Protein AF-A0AAU1Z0S8-F1 (afdb_monomer_lite)

Sequence (100 aa):
MLSSAAAAVHTTLPAFLARSGMAAAHDLDNSAAAIAGHREMVSELFAARRHLGRVGTNLNQITRAINSGGQPEELDAVLAAVRRAVDRVQAATDHLLNQT

Foldseek 3Di:
DQCVVCVVVPHGSVVSVVVVVVVCVVVVPVNVVVVVVVVVLVVLLVVLVVLVVVLVVLVVVCVVCVVVVHDDPCVVVSVVSNVVSVVSNVVSVVVVVVVD

Secondary structure (DSSP, 8-state):
-HHHHHHHTTS-HHHHHHHHHHHHHHTHHHHHHHHHHHHHHHHHHHHHHHHHHHHHHHHHHHHHHHHTT---TTHHHHHHHHHHHHHHHHHHHHHHHTT-

pLDDT: mean 74.91, std 7.0, range [43.19, 90.56]

Structure (mmCIF, N/CA/C/O backbone):
data_AF-A0AAU1Z0S8-F1
#
_entry.id   AF-A0AAU1Z0S8-F1
#
loop_
_atom_site.group_PDB
_atom_site.id
_atom_site.type_symbol
_atom_site.label_atom_id
_atom_site.label_alt_id
_atom_site.label_comp_id
_atom_site.label_asym_id
_atom_site.label_entity_id
_atom_site.label_seq_id
_atom_site.pdbx_PDB_ins_code
_atom_site.Cartn_x
_atom_site.Cartn_y
_atom_site.Cartn_z
_atom_site.occupancy
_atom_site.B_iso_or_equiv
_atom_site.auth_seq_id
_atom_site.auth_comp_id
_atom_site.auth_asym_id
_atom_site.auth_atom_id
_atom_site.pdbx_PDB_model_num
ATOM 1 N N . MET A 1 1 ? 21.886 4.926 -13.292 1.00 79.56 1 MET A N 1
ATOM 2 C CA . MET A 1 1 ? 20.782 4.082 -13.800 1.00 79.56 1 MET A CA 1
ATOM 3 C C . MET A 1 1 ? 20.705 4.146 -15.327 1.00 79.56 1 MET A C 1
ATOM 5 O O . MET A 1 1 ? 21.281 3.265 -15.944 1.00 79.56 1 MET A O 1
ATOM 9 N N . LEU A 1 2 ? 20.143 5.184 -15.965 1.00 81.94 2 LEU A N 1
ATOM 10 C CA . LEU A 1 2 ? 20.006 5.219 -17.440 1.00 81.94 2 LEU A CA 1
ATOM 11 C C . LEU A 1 2 ? 21.338 5.323 -18.205 1.00 81.94 2 LEU A C 1
ATOM 13 O O . LEU A 1 2 ? 21.536 4.602 -19.175 1.00 81.94 2 LEU A O 1
ATOM 17 N N . SER A 1 3 ? 22.286 6.149 -17.749 1.00 86.25 3 SER A N 1
ATOM 18 C CA . SER A 1 3 ? 23.616 6.231 -18.381 1.00 86.25 3 SER A CA 1
ATOM 19 C C . SER A 1 3 ? 24.408 4.926 -18.251 1.00 86.25 3 SER A C 1
ATOM 21 O O . SER A 1 3 ? 25.136 4.553 -19.162 1.00 86.25 3 SER A O 1
ATOM 23 N N . SER A 1 4 ? 24.228 4.206 -17.139 1.00 86.50 4 SER A N 1
ATOM 24 C CA . SER A 1 4 ? 24.827 2.885 -16.912 1.00 86.50 4 SER A CA 1
ATOM 25 C C . SER A 1 4 ? 24.216 1.829 -17.837 1.00 86.50 4 SER A C 1
ATOM 27 O O . SER A 1 4 ? 24.946 1.026 -18.403 1.00 86.50 4 SER A O 1
ATOM 29 N N . ALA A 1 5 ? 22.896 1.864 -18.039 1.00 80.88 5 ALA A N 1
ATOM 30 C CA . ALA A 1 5 ? 22.206 0.983 -18.978 1.00 80.88 5 ALA A CA 1
ATOM 31 C C . ALA A 1 5 ? 22.619 1.261 -20.434 1.00 80.88 5 ALA A C 1
ATOM 33 O O . ALA A 1 5 ? 22.914 0.325 -21.169 1.00 80.88 5 ALA A O 1
ATOM 34 N N . ALA A 1 6 ? 22.735 2.536 -20.825 1.00 83.38 6 ALA A N 1
ATOM 35 C CA . ALA A 1 6 ? 23.229 2.932 -22.143 1.00 83.38 6 ALA A CA 1
ATOM 36 C C . ALA A 1 6 ? 24.668 2.442 -22.387 1.00 83.38 6 ALA A C 1
ATOM 38 O O . ALA A 1 6 ? 24.959 1.875 -23.440 1.00 83.38 6 ALA A O 1
ATOM 39 N N . ALA A 1 7 ? 25.541 2.580 -21.384 1.00 88.75 7 ALA A N 1
ATOM 40 C CA . ALA A 1 7 ? 26.901 2.053 -21.439 1.00 88.75 7 ALA A CA 1
ATOM 41 C C . ALA A 1 7 ? 26.931 0.517 -21.551 1.00 88.75 7 ALA A C 1
ATOM 43 O O . ALA A 1 7 ? 27.706 -0.013 -22.345 1.00 88.75 7 ALA A O 1
ATOM 44 N N . ALA A 1 8 ? 26.066 -0.191 -20.816 1.00 88.62 8 ALA A N 1
ATOM 45 C CA . ALA A 1 8 ? 25.976 -1.653 -20.838 1.00 88.62 8 ALA A CA 1
ATOM 46 C C . ALA A 1 8 ? 25.535 -2.219 -22.199 1.00 88.62 8 ALA A C 1
ATOM 48 O O . ALA A 1 8 ? 25.930 -3.325 -22.553 1.00 88.62 8 ALA A O 1
ATOM 49 N N . VAL A 1 9 ? 24.758 -1.461 -22.979 1.00 87.75 9 VAL A N 1
ATOM 50 C CA . VAL A 1 9 ? 24.379 -1.832 -24.356 1.00 87.75 9 VAL A CA 1
ATOM 51 C C . VAL A 1 9 ? 25.201 -1.096 -25.423 1.00 87.75 9 VAL A C 1
ATOM 53 O O . VAL A 1 9 ? 24.785 -1.010 -26.578 1.00 87.75 9 VAL A O 1
ATOM 56 N N . HIS A 1 10 ? 26.366 -0.558 -25.041 1.00 90.56 10 HIS A N 1
ATOM 57 C CA . HIS A 1 10 ? 27.334 0.109 -25.920 1.00 90.56 10 HIS A CA 1
ATOM 58 C C . HIS A 1 10 ? 26.734 1.211 -26.803 1.00 90.56 10 HIS A C 1
ATOM 60 O O . HIS A 1 10 ? 27.054 1.334 -27.986 1.00 90.56 10 HIS A O 1
ATOM 66 N N . THR A 1 11 ? 25.852 2.032 -26.238 1.00 86.06 11 THR A N 1
ATOM 67 C CA . THR A 1 11 ? 25.209 3.121 -26.973 1.00 86.06 11 THR A CA 1
ATOM 68 C C . THR A 1 11 ? 25.225 4.428 -26.186 1.00 86.06 11 THR A C 1
ATOM 70 O O . THR A 1 11 ? 25.478 4.462 -24.981 1.00 86.06 11 THR A O 1
ATOM 73 N N . THR A 1 12 ? 24.982 5.541 -26.875 1.00 89.88 12 THR A N 1
ATOM 74 C CA . THR A 1 12 ? 24.861 6.844 -26.216 1.00 89.88 12 THR A CA 1
ATOM 75 C C . THR A 1 12 ? 23.518 6.935 -25.497 1.00 89.88 12 THR A C 1
ATOM 77 O O . THR A 1 12 ? 22.536 6.324 -25.917 1.00 89.88 12 THR A O 1
ATOM 80 N N . LEU A 1 13 ? 23.434 7.726 -24.425 1.00 80.06 13 LEU A N 1
ATOM 81 C CA . LEU A 1 13 ? 22.174 7.905 -23.695 1.00 80.06 13 LEU A CA 1
ATOM 82 C C . LEU A 1 13 ? 20.998 8.334 -24.610 1.00 80.06 13 LEU A C 1
ATOM 84 O O . LEU A 1 13 ? 19.928 7.739 -24.484 1.00 80.06 13 LEU A O 1
ATOM 88 N N . PRO A 1 14 ? 21.156 9.267 -25.575 1.00 76.69 14 PRO A N 1
ATOM 89 C CA . PRO A 1 14 ? 20.079 9.593 -26.515 1.00 76.69 14 PRO A CA 1
ATOM 90 C C . PRO A 1 14 ? 19.654 8.412 -27.402 1.00 76.69 14 PRO A C 1
ATOM 92 O O . PRO A 1 14 ? 18.459 8.170 -27.570 1.00 76.69 14 PRO A O 1
ATOM 95 N N . ALA A 1 15 ? 20.609 7.642 -27.934 1.00 72.69 15 ALA A N 1
ATOM 96 C CA . ALA A 1 15 ? 20.316 6.482 -28.778 1.00 72.69 15 ALA A CA 1
ATOM 97 C C . ALA A 1 15 ? 19.650 5.342 -27.986 1.00 72.69 15 ALA A C 1
ATOM 99 O O . ALA A 1 15 ? 18.732 4.688 -28.487 1.00 72.69 15 ALA A O 1
ATOM 100 N N . PHE A 1 16 ? 20.054 5.154 -26.727 1.00 83.88 16 PHE A N 1
ATOM 101 C CA . PHE A 1 16 ? 19.425 4.222 -25.794 1.00 83.88 16 PHE A CA 1
ATOM 102 C C . PHE A 1 16 ? 17.952 4.567 -25.559 1.00 83.88 16 PHE A C 1
ATOM 104 O O . PHE A 1 16 ? 17.088 3.693 -25.649 1.00 83.88 16 PHE A O 1
ATOM 111 N N . LEU A 1 17 ? 17.659 5.843 -25.291 1.00 76.88 17 LEU A N 1
ATOM 112 C CA . LEU A 1 17 ? 16.302 6.318 -25.024 1.00 76.88 17 LEU A CA 1
ATOM 113 C C . LEU A 1 17 ? 15.412 6.218 -26.266 1.00 76.88 17 LEU A C 1
ATOM 115 O O . LEU A 1 17 ? 14.287 5.739 -26.160 1.00 76.88 17 LEU A O 1
ATOM 119 N N . ALA A 1 18 ? 15.924 6.585 -27.445 1.00 82.00 18 ALA A N 1
ATOM 120 C CA . ALA A 1 18 ? 15.180 6.460 -28.698 1.00 82.00 18 ALA A CA 1
ATOM 121 C C . ALA A 1 18 ? 14.831 4.995 -29.014 1.00 82.00 18 ALA A C 1
ATOM 123 O O . ALA A 1 18 ? 13.689 4.687 -29.351 1.00 82.00 18 ALA A O 1
ATOM 124 N N . ARG A 1 19 ? 15.789 4.070 -28.854 1.00 77.25 19 ARG A N 1
ATOM 125 C CA . ARG A 1 19 ? 15.559 2.638 -29.098 1.00 77.25 19 ARG A CA 1
ATOM 126 C C . ARG A 1 19 ? 14.607 2.024 -28.073 1.00 77.25 19 ARG A C 1
ATOM 128 O O . ARG A 1 19 ? 13.720 1.274 -28.461 1.00 77.25 19 ARG A O 1
ATOM 135 N N . SER A 1 20 ? 14.763 2.369 -26.796 1.00 79.44 20 SER A N 1
ATOM 136 C CA . SER A 1 20 ? 13.860 1.915 -25.731 1.00 79.44 20 SER A CA 1
ATOM 137 C C . SER A 1 20 ? 12.435 2.435 -25.947 1.00 79.44 20 SER A C 1
ATOM 139 O O . SER A 1 20 ? 11.480 1.682 -25.796 1.00 79.44 20 SER A O 1
ATOM 141 N N . GLY A 1 21 ? 12.291 3.693 -26.377 1.00 75.25 21 GLY A N 1
ATOM 142 C CA . GLY A 1 21 ? 11.002 4.286 -26.732 1.00 75.25 21 GLY A CA 1
ATOM 143 C C . GLY A 1 21 ? 10.346 3.618 -27.943 1.00 75.25 21 GLY A C 1
ATOM 144 O O . GLY A 1 21 ? 9.158 3.326 -27.897 1.00 75.25 21 GLY A O 1
ATOM 145 N N . MET A 1 22 ? 11.109 3.307 -28.997 1.00 81.31 22 MET A N 1
ATOM 146 C CA . MET A 1 22 ? 10.591 2.562 -30.156 1.00 81.31 22 MET A CA 1
ATOM 147 C C . MET A 1 22 ? 10.198 1.125 -29.800 1.00 81.31 22 MET A C 1
ATOM 149 O O . MET A 1 22 ? 9.163 0.652 -30.255 1.00 81.31 22 MET A O 1
ATOM 153 N N . ALA A 1 23 ? 10.987 0.437 -28.971 1.00 77.88 23 ALA A N 1
ATOM 154 C CA . ALA A 1 23 ? 10.651 -0.903 -28.496 1.00 77.88 23 ALA A CA 1
ATOM 155 C C . ALA A 1 23 ? 9.361 -0.899 -27.656 1.00 77.88 23 ALA A C 1
ATOM 157 O O . ALA A 1 23 ? 8.487 -1.728 -27.883 1.00 77.88 23 ALA A O 1
ATOM 158 N N . ALA A 1 24 ? 9.198 0.081 -26.762 1.00 72.94 24 ALA A N 1
ATOM 159 C CA . ALA A 1 24 ? 7.965 0.267 -25.996 1.00 72.94 24 ALA A CA 1
ATOM 160 C C . ALA A 1 24 ? 6.767 0.653 -26.885 1.00 72.94 24 ALA A C 1
ATOM 162 O O . ALA A 1 24 ? 5.647 0.228 -26.628 1.00 72.94 24 ALA A O 1
ATOM 163 N N . ALA A 1 25 ? 6.992 1.422 -27.956 1.00 73.44 25 ALA A N 1
ATOM 164 C CA . ALA A 1 25 ? 5.956 1.768 -28.930 1.00 73.44 25 ALA A CA 1
ATOM 165 C C . ALA A 1 25 ? 5.524 0.575 -29.805 1.00 73.44 25 ALA A C 1
ATOM 167 O O . ALA A 1 25 ? 4.404 0.556 -30.310 1.00 73.44 25 ALA A O 1
ATOM 168 N N . HIS A 1 26 ? 6.393 -0.422 -29.984 1.00 77.94 26 HIS A N 1
ATOM 169 C CA . HIS A 1 26 ? 6.047 -1.674 -30.658 1.00 77.94 26 HIS A CA 1
ATOM 170 C C . HIS A 1 26 ? 5.212 -2.616 -29.786 1.00 77.94 26 HIS A C 1
ATOM 172 O O . HIS A 1 26 ? 4.500 -3.455 -30.331 1.00 77.94 26 HIS A O 1
ATOM 178 N N . ASP A 1 27 ? 5.278 -2.461 -28.463 1.00 81.25 27 ASP A N 1
ATOM 179 C CA . ASP A 1 27 ? 4.542 -3.267 -27.491 1.00 81.25 27 ASP A CA 1
ATOM 180 C C . ASP A 1 27 ? 3.816 -2.368 -26.476 1.00 81.25 27 ASP A C 1
ATOM 182 O O . ASP A 1 27 ? 4.070 -2.372 -25.263 1.00 81.25 27 ASP A O 1
ATOM 186 N N . LEU A 1 28 ? 2.957 -1.503 -27.025 1.00 74.06 28 LEU A N 1
ATOM 187 C CA . LEU A 1 28 ? 2.253 -0.460 -26.279 1.00 74.06 28 LEU A CA 1
ATOM 188 C C . LEU A 1 28 ? 1.348 -1.039 -25.197 1.00 74.06 28 LEU A C 1
ATOM 190 O O . LEU A 1 28 ? 1.326 -0.509 -24.088 1.00 74.06 28 LEU A O 1
ATOM 194 N N . ASP A 1 29 ? 0.642 -2.125 -25.504 1.00 75.06 29 ASP A N 1
ATOM 195 C CA . ASP A 1 29 ? -0.323 -2.727 -24.586 1.00 75.06 29 ASP A CA 1
ATOM 196 C C . ASP A 1 29 ? 0.377 -3.326 -23.360 1.00 75.06 29 ASP A C 1
ATOM 198 O O . ASP A 1 29 ? -0.024 -3.039 -22.228 1.00 75.06 29 ASP A O 1
ATOM 202 N N . ASN A 1 30 ? 1.486 -4.054 -23.542 1.00 74.12 30 ASN A N 1
ATOM 203 C CA . ASN A 1 30 ? 2.252 -4.580 -22.408 1.00 74.12 30 ASN A CA 1
ATOM 204 C C . ASN A 1 30 ? 2.971 -3.470 -21.630 1.00 74.12 30 ASN A C 1
ATOM 206 O O . ASN A 1 30 ? 2.996 -3.496 -20.397 1.00 74.12 30 ASN A O 1
ATOM 210 N N . SER A 1 31 ? 3.520 -2.461 -22.316 1.00 72.44 31 SER A N 1
ATOM 211 C CA . SER A 1 31 ? 4.178 -1.323 -21.657 1.00 72.44 31 SER A CA 1
ATOM 212 C C . SER A 1 31 ? 3.192 -0.517 -20.803 1.00 72.44 31 SER A C 1
ATOM 214 O O . SER A 1 31 ? 3.498 -0.144 -19.667 1.00 72.44 31 SER A O 1
ATOM 216 N N . ALA A 1 32 ? 1.985 -0.277 -21.321 1.00 74.75 32 ALA A N 1
ATOM 217 C CA . ALA A 1 32 ? 0.914 0.393 -20.596 1.00 74.75 32 ALA A CA 1
ATOM 218 C C . ALA A 1 32 ? 0.418 -0.451 -19.412 1.00 74.75 32 ALA A C 1
ATOM 220 O O . ALA A 1 32 ? 0.2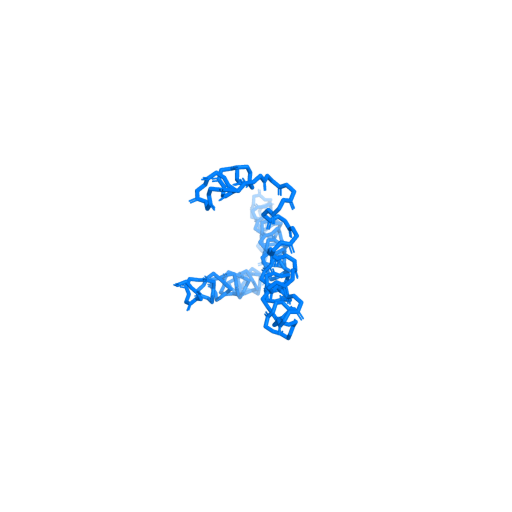57 0.093 -18.317 1.00 74.75 32 ALA A O 1
ATOM 221 N N . ALA A 1 33 ? 0.244 -1.764 -19.598 1.00 72.12 33 ALA A N 1
ATOM 222 C CA . ALA A 1 33 ? -0.149 -2.686 -18.534 1.00 72.12 33 ALA A CA 1
ATOM 223 C C . ALA A 1 33 ? 0.873 -2.716 -17.384 1.00 72.12 33 ALA A C 1
ATOM 225 O O . ALA A 1 33 ? 0.487 -2.632 -16.219 1.00 72.12 33 ALA A O 1
ATOM 226 N N . ALA A 1 34 ? 2.175 -2.741 -17.688 1.00 73.44 34 ALA A N 1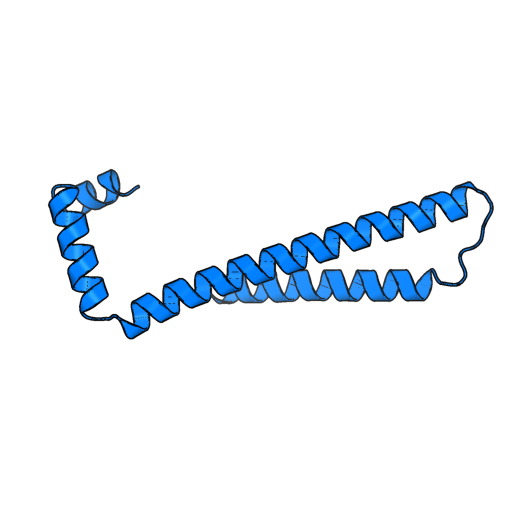
ATOM 227 C CA . ALA A 1 34 ? 3.229 -2.727 -16.673 1.00 73.44 34 ALA A CA 1
ATOM 228 C C . ALA A 1 34 ? 3.245 -1.418 -15.859 1.00 73.44 34 ALA A C 1
ATOM 230 O O . ALA A 1 34 ? 3.361 -1.433 -14.630 1.00 73.44 34 ALA A O 1
ATOM 231 N N . ILE A 1 35 ? 3.083 -0.269 -16.527 1.00 74.44 35 ILE A N 1
ATOM 232 C CA . ILE A 1 35 ? 3.005 1.042 -15.862 1.00 74.44 35 ILE A CA 1
ATOM 233 C C . ILE A 1 35 ? 1.734 1.149 -15.010 1.00 74.44 35 ILE A C 1
ATOM 235 O O . ILE A 1 35 ? 1.788 1.671 -13.892 1.00 74.44 35 ILE A O 1
ATOM 239 N N . ALA A 1 36 ? 0.598 0.667 -15.522 1.00 76.19 36 ALA A N 1
ATOM 240 C CA . ALA A 1 36 ? -0.665 0.635 -14.793 1.00 76.19 36 ALA A CA 1
ATOM 241 C C . ALA A 1 36 ? -0.555 -0.235 -13.532 1.00 76.19 36 ALA A C 1
ATOM 243 O O . ALA A 1 36 ? -0.873 0.252 -12.448 1.00 76.19 36 ALA A O 1
ATOM 244 N N . GLY A 1 37 ? 0.007 -1.443 -13.646 1.00 76.12 37 GLY A N 1
ATOM 245 C CA . GLY A 1 37 ? 0.248 -2.334 -12.509 1.00 76.12 37 GLY A CA 1
ATOM 246 C C . GLY A 1 37 ? 1.170 -1.716 -11.453 1.00 76.12 37 GLY A C 1
ATOM 247 O O . GLY A 1 37 ? 0.887 -1.788 -10.259 1.00 76.12 37 GLY A O 1
ATOM 248 N N . HIS A 1 38 ? 2.229 -1.007 -11.862 1.00 71.69 38 HIS A N 1
ATOM 249 C CA . HIS A 1 38 ? 3.090 -0.298 -10.909 1.00 71.69 38 HIS A CA 1
ATOM 250 C C . HIS A 1 38 ? 2.354 0.827 -10.166 1.00 71.69 38 HIS A C 1
ATOM 252 O O . HIS A 1 38 ? 2.516 0.992 -8.956 1.00 71.69 38 HIS A O 1
ATOM 258 N N . ARG A 1 39 ? 1.518 1.600 -10.870 1.00 73.31 39 ARG A N 1
ATOM 259 C CA . ARG A 1 39 ? 0.698 2.654 -10.251 1.00 73.31 39 ARG A CA 1
ATOM 260 C C . ARG A 1 39 ? -0.341 2.085 -9.289 1.00 73.31 39 ARG A C 1
ATOM 262 O O . ARG A 1 39 ? -0.544 2.667 -8.224 1.00 73.31 39 ARG A O 1
ATOM 269 N N . GLU A 1 40 ? -0.962 0.967 -9.646 1.00 78.06 40 GLU A N 1
ATOM 270 C CA . GLU A 1 40 ? -1.911 0.253 -8.794 1.00 78.06 40 GLU A CA 1
ATOM 271 C C . GLU A 1 40 ? -1.234 -0.239 -7.507 1.00 78.06 40 GLU A C 1
ATOM 273 O O . GLU A 1 40 ? -1.692 0.096 -6.416 1.00 78.06 40 GLU A O 1
ATOM 278 N N . MET A 1 41 ? -0.065 -0.884 -7.609 1.00 73.81 41 MET A N 1
ATOM 279 C CA . MET A 1 41 ? 0.723 -1.296 -6.438 1.00 73.81 41 MET A CA 1
ATOM 280 C C . MET A 1 41 ? 1.086 -0.122 -5.516 1.00 73.81 41 MET A C 1
ATOM 282 O O . MET A 1 41 ? 0.945 -0.214 -4.295 1.00 73.81 41 MET A O 1
ATOM 286 N N . VAL A 1 42 ? 1.537 1.004 -6.079 1.00 73.31 42 VAL A N 1
ATOM 287 C CA . VAL A 1 42 ? 1.859 2.207 -5.292 1.00 73.31 42 VAL A CA 1
ATOM 288 C C . VAL A 1 42 ? 0.612 2.761 -4.590 1.00 73.31 42 VAL A C 1
ATOM 290 O O . VAL A 1 42 ? 0.696 3.186 -3.435 1.00 73.31 42 VAL A O 1
ATOM 293 N N . SER A 1 43 ? -0.546 2.735 -5.253 1.00 73.88 43 SER A N 1
ATOM 294 C CA . SER A 1 43 ? -1.824 3.156 -4.669 1.00 73.88 43 SER A CA 1
ATOM 295 C C . SER A 1 43 ? -2.228 2.274 -3.483 1.00 73.88 43 SER A C 1
ATOM 297 O O . SER A 1 43 ? -2.540 2.798 -2.408 1.00 73.88 43 SER A O 1
ATOM 299 N N . GLU A 1 44 ? -2.149 0.952 -3.640 1.00 72.94 44 GLU A N 1
ATOM 300 C CA . GLU A 1 44 ? -2.440 -0.010 -2.571 1.00 72.94 44 GLU A CA 1
ATOM 301 C C . GLU A 1 44 ? -1.512 0.184 -1.361 1.00 72.94 44 GLU A C 1
ATOM 303 O O . GLU A 1 44 ? -1.970 0.212 -0.213 1.00 72.94 44 GLU A O 1
ATOM 308 N N . LEU A 1 45 ? -0.223 0.460 -1.589 1.00 73.12 45 LEU A N 1
ATOM 309 C CA . LEU A 1 45 ? 0.724 0.760 -0.512 1.00 73.12 45 LEU A CA 1
ATOM 310 C C . LEU A 1 45 ? 0.363 2.049 0.250 1.00 73.12 45 LEU A C 1
ATOM 312 O O . LEU A 1 45 ? 0.436 2.094 1.484 1.00 73.12 45 LEU A O 1
ATOM 316 N N . PHE A 1 46 ? -0.058 3.109 -0.448 1.00 73.06 46 PHE A N 1
ATOM 317 C CA . PHE A 1 46 ? -0.520 4.337 0.207 1.00 73.06 46 PHE A CA 1
ATOM 318 C C . PHE A 1 46 ? -1.812 4.120 1.005 1.00 73.06 46 PHE A C 1
ATOM 320 O O . PHE A 1 46 ? -1.946 4.665 2.111 1.00 73.06 46 PHE A O 1
ATOM 327 N N . ALA A 1 47 ? -2.743 3.314 0.488 1.00 74.44 47 ALA A N 1
ATOM 328 C CA . ALA A 1 47 ? -3.966 2.943 1.193 1.00 74.44 47 ALA A CA 1
ATOM 329 C C . ALA A 1 47 ? -3.651 2.161 2.481 1.00 74.44 47 ALA A C 1
ATOM 331 O O . ALA A 1 47 ? -4.130 2.532 3.563 1.00 74.44 47 ALA A O 1
ATOM 332 N N . ALA A 1 48 ? -2.763 1.168 2.391 1.00 69.06 48 ALA A N 1
ATOM 333 C CA . ALA A 1 48 ? -2.242 0.403 3.519 1.00 69.06 48 ALA A CA 1
ATOM 334 C C . ALA A 1 48 ? -1.583 1.313 4.576 1.00 69.06 48 ALA A C 1
ATOM 336 O O . ALA A 1 48 ? -1.953 1.274 5.754 1.00 69.06 48 ALA A O 1
ATOM 337 N N . ARG A 1 49 ? -0.692 2.227 4.163 1.00 67.50 49 ARG A N 1
ATOM 338 C CA . ARG A 1 49 ? -0.055 3.210 5.060 1.00 67.50 49 ARG A CA 1
ATOM 339 C C . ARG A 1 49 ? -1.078 4.091 5.779 1.00 67.50 49 ARG A C 1
ATOM 341 O O . ARG A 1 49 ? -0.953 4.334 6.981 1.00 67.50 49 ARG A O 1
ATOM 348 N N . ARG A 1 50 ? -2.104 4.572 5.071 1.00 72.81 50 ARG A N 1
ATOM 349 C CA . ARG A 1 50 ? -3.179 5.377 5.674 1.00 72.81 50 ARG A CA 1
ATOM 350 C C . ARG A 1 50 ? -3.963 4.571 6.708 1.00 72.81 50 ARG A C 1
ATOM 352 O O . ARG A 1 50 ? -4.328 5.112 7.751 1.00 72.81 50 ARG A O 1
ATOM 359 N N . HIS A 1 51 ? -4.234 3.298 6.431 1.00 69.62 51 HIS A N 1
ATOM 360 C CA . HIS A 1 51 ? -4.904 2.411 7.376 1.00 69.62 51 HIS A CA 1
ATOM 361 C C . HIS A 1 51 ? -4.087 2.213 8.655 1.00 69.62 51 HIS A C 1
ATOM 363 O O . HIS A 1 51 ? -4.648 2.394 9.736 1.00 69.62 51 HIS A O 1
ATOM 369 N N . LEU A 1 52 ? -2.776 1.980 8.547 1.00 66.25 52 LEU A N 1
ATOM 370 C CA . LEU A 1 52 ? -1.874 1.888 9.702 1.00 66.25 52 LEU A CA 1
ATOM 371 C C . LEU A 1 52 ? -1.833 3.180 10.532 1.00 66.25 52 LEU A C 1
ATOM 373 O O . LEU A 1 52 ? -1.820 3.126 11.760 1.00 66.25 52 LEU A O 1
ATOM 377 N N . GLY A 1 53 ? -1.898 4.350 9.888 1.00 68.56 53 GLY A N 1
ATOM 378 C CA . GLY A 1 53 ? -2.020 5.625 10.600 1.00 68.56 53 GLY A CA 1
ATOM 379 C C . GLY A 1 53 ? -3.254 5.679 11.512 1.00 68.56 53 GLY A C 1
ATOM 380 O O . GLY A 1 53 ? -3.148 6.079 12.670 1.00 68.56 53 GLY A O 1
ATOM 381 N N . ARG A 1 54 ? -4.410 5.200 11.027 1.00 72.12 54 ARG A N 1
ATOM 382 C CA . ARG A 1 54 ? -5.649 5.134 11.828 1.00 72.12 54 ARG A CA 1
ATOM 383 C C . ARG A 1 54 ? -5.551 4.128 12.973 1.00 72.12 54 ARG A C 1
ATOM 385 O O . ARG A 1 54 ? -6.037 4.411 14.062 1.00 72.12 54 ARG A O 1
ATOM 392 N N . VAL A 1 55 ? -4.888 2.992 12.747 1.00 70.50 55 VAL A N 1
ATOM 393 C CA . VAL A 1 55 ? -4.591 2.010 13.801 1.00 70.50 55 VAL A CA 1
ATOM 394 C C . VAL A 1 55 ? -3.821 2.660 14.950 1.00 70.50 55 VAL A C 1
ATOM 396 O O . VAL A 1 55 ? -4.232 2.544 16.103 1.00 70.50 55 VAL A O 1
ATOM 399 N N . GLY A 1 56 ? -2.752 3.399 14.641 1.00 66.06 56 GLY A N 1
ATOM 400 C CA . GLY A 1 56 ? -1.956 4.098 15.653 1.00 66.06 56 GLY A CA 1
ATOM 401 C C . GLY A 1 56 ? -2.762 5.140 16.434 1.00 66.06 56 GLY A C 1
ATOM 402 O O . GLY A 1 56 ? -2.634 5.231 17.655 1.00 66.06 56 GLY A O 1
ATOM 403 N N . THR A 1 57 ? -3.639 5.893 15.761 1.00 73.69 57 THR A N 1
ATOM 404 C CA . THR A 1 57 ? -4.547 6.841 16.428 1.00 73.69 57 THR A CA 1
ATOM 405 C C . THR A 1 57 ? -5.479 6.139 17.412 1.00 73.69 57 THR A C 1
ATOM 407 O O . THR A 1 57 ? -5.587 6.575 18.557 1.00 73.69 57 THR A O 1
ATOM 410 N N . ASN A 1 58 ? -6.107 5.041 16.996 1.00 73.50 58 ASN A N 1
ATOM 411 C CA . ASN A 1 58 ? -7.050 4.307 17.832 1.00 73.50 58 ASN A CA 1
ATOM 412 C C . ASN A 1 58 ? -6.361 3.668 19.051 1.00 73.50 58 ASN A C 1
ATOM 414 O O . ASN A 1 58 ? -6.871 3.758 20.166 1.00 73.50 58 ASN A O 1
ATOM 418 N N . LEU A 1 59 ? -5.166 3.094 18.870 1.00 72.06 59 LEU A N 1
ATOM 419 C CA . LEU A 1 59 ? -4.364 2.569 19.981 1.00 72.06 59 LEU A CA 1
ATOM 420 C C . LEU A 1 59 ? -3.989 3.673 20.981 1.00 72.06 59 LEU A C 1
ATOM 422 O O . LEU A 1 59 ? -4.102 3.477 22.188 1.00 72.06 59 LEU A O 1
ATOM 426 N N . ASN A 1 60 ? -3.617 4.863 20.500 1.00 76.00 60 ASN A N 1
ATOM 427 C CA . ASN A 1 60 ? -3.344 6.007 21.373 1.00 76.00 60 ASN A CA 1
ATOM 428 C C . ASN A 1 60 ? -4.580 6.461 22.165 1.00 76.00 60 ASN A C 1
ATOM 430 O O . ASN A 1 60 ? -4.445 6.882 23.316 1.00 76.00 60 ASN A O 1
ATOM 434 N N . GLN A 1 61 ? -5.772 6.391 21.567 1.00 78.00 61 GLN A N 1
ATOM 435 C CA . GLN A 1 61 ? -7.027 6.715 22.250 1.00 78.00 61 GLN A CA 1
ATOM 436 C C . GLN A 1 61 ? -7.340 5.705 23.358 1.00 78.00 61 GLN A C 1
ATOM 438 O O . GLN A 1 61 ? -7.639 6.119 24.477 1.00 78.00 61 GLN A O 1
ATOM 443 N N . ILE A 1 62 ? -7.190 4.406 23.082 1.00 75.94 62 ILE A N 1
ATOM 444 C CA . ILE A 1 62 ? -7.360 3.335 24.075 1.00 75.94 62 ILE A CA 1
ATOM 445 C C . ILE A 1 62 ? -6.399 3.533 25.249 1.00 75.94 62 ILE A C 1
ATOM 447 O O . ILE A 1 62 ? -6.829 3.553 26.401 1.00 75.94 62 ILE A O 1
ATOM 451 N N . THR A 1 63 ? -5.113 3.749 24.964 1.00 79.00 63 THR A N 1
ATOM 452 C CA . THR A 1 63 ? -4.098 3.977 25.999 1.00 79.00 63 THR A CA 1
ATOM 453 C C . THR A 1 63 ? -4.437 5.193 26.859 1.00 79.00 63 THR A C 1
ATOM 455 O O . THR A 1 63 ? -4.312 5.130 28.080 1.00 79.00 63 THR A O 1
ATOM 458 N N . ARG A 1 64 ? -4.916 6.297 26.262 1.00 79.31 64 ARG A N 1
ATOM 459 C CA . ARG A 1 64 ? -5.391 7.457 27.037 1.00 79.31 64 ARG A CA 1
ATOM 460 C C . ARG A 1 64 ? -6.584 7.114 27.916 1.00 79.31 64 ARG A C 1
ATOM 462 O O . ARG A 1 64 ? -6.565 7.498 29.080 1.00 79.31 64 ARG A O 1
ATOM 469 N N . ALA A 1 65 ? -7.594 6.426 27.387 1.00 81.50 65 ALA A N 1
ATOM 470 C CA . ALA A 1 65 ? -8.791 6.068 28.146 1.00 81.50 65 ALA A CA 1
ATOM 471 C C . ALA A 1 65 ? -8.432 5.227 29.380 1.00 81.50 65 ALA A C 1
ATOM 473 O O . ALA A 1 65 ? -8.815 5.589 30.491 1.00 81.50 65 ALA A O 1
ATOM 474 N N . ILE A 1 66 ? -7.599 4.198 29.193 1.00 81.62 66 ILE A N 1
ATOM 475 C CA . ILE A 1 66 ? -7.111 3.331 30.274 1.00 81.62 66 ILE A CA 1
ATOM 476 C C . ILE A 1 66 ? -6.299 4.131 31.300 1.00 81.62 66 ILE A C 1
ATOM 478 O O . ILE A 1 66 ? -6.581 4.062 32.494 1.00 81.62 66 ILE A O 1
ATOM 482 N N . ASN A 1 67 ? -5.337 4.950 30.855 1.00 80.69 67 ASN A N 1
ATOM 483 C CA . ASN A 1 67 ? -4.522 5.779 31.755 1.00 80.69 67 ASN A CA 1
ATOM 484 C C . ASN A 1 67 ? -5.345 6.828 32.523 1.00 80.69 67 ASN A C 1
ATOM 486 O O . ASN A 1 67 ? -4.894 7.326 33.550 1.00 80.69 67 ASN A O 1
ATOM 490 N N . SER A 1 68 ? -6.544 7.160 32.039 1.00 86.62 68 SER A N 1
ATOM 491 C CA . SER A 1 68 ? -7.484 8.073 32.701 1.00 86.62 68 SER A CA 1
ATOM 492 C C . SER A 1 68 ? -8.417 7.355 33.690 1.00 86.62 68 SER A C 1
ATOM 494 O O . SER A 1 68 ? -9.331 7.982 34.219 1.00 86.62 68 SER A O 1
ATOM 496 N N . GLY A 1 69 ? -8.228 6.048 33.915 1.00 84.38 69 GLY A N 1
ATOM 497 C CA . GLY A 1 69 ? -9.101 5.212 34.745 1.00 84.38 69 GLY A CA 1
ATOM 498 C C . GLY A 1 69 ? -10.409 4.794 34.062 1.00 84.38 69 GLY A C 1
ATOM 499 O O . GLY A 1 69 ? -11.293 4.258 34.724 1.00 84.38 69 GLY A O 1
ATOM 500 N N . GLY A 1 70 ? -10.553 5.050 32.758 1.00 78.75 70 GLY A N 1
ATOM 501 C CA . GLY A 1 70 ? -11.718 4.661 31.966 1.00 78.75 70 GLY A CA 1
ATOM 502 C C . GLY A 1 70 ? -11.584 3.257 31.378 1.00 78.75 70 GLY A C 1
ATOM 503 O O . GLY A 1 70 ? -10.482 2.792 31.085 1.00 78.75 70 GLY A O 1
ATOM 504 N N . GLN A 1 71 ? -12.719 2.597 31.147 1.00 71.75 71 GLN A N 1
ATOM 505 C CA . GLN A 1 71 ? -12.782 1.284 30.508 1.00 71.75 71 GLN A CA 1
ATOM 506 C C . GLN A 1 71 ? -13.534 1.410 29.174 1.00 71.75 71 GLN A C 1
ATOM 508 O O . GLN A 1 71 ? -14.754 1.550 29.177 1.00 71.75 71 GLN A O 1
ATOM 513 N N . PRO A 1 72 ? -12.825 1.464 28.031 1.00 66.81 72 PRO A N 1
ATOM 514 C CA . PRO A 1 72 ? -13.458 1.737 26.745 1.00 66.81 72 PRO A CA 1
ATOM 515 C C . PRO A 1 72 ? -14.314 0.549 26.278 1.00 66.81 72 PRO A C 1
ATOM 517 O O . PRO A 1 72 ? -13.782 -0.517 25.975 1.00 66.81 72 PRO A O 1
ATOM 520 N N . GLU A 1 73 ? -15.631 0.753 26.181 1.00 70.00 73 GLU A N 1
ATOM 521 C CA . GLU A 1 73 ? -16.618 -0.270 25.781 1.00 70.00 73 GLU A CA 1
ATOM 522 C C . GLU A 1 73 ? -16.400 -0.809 24.353 1.00 70.00 73 GLU A C 1
ATOM 524 O O . GLU A 1 73 ? -16.745 -1.948 24.055 1.00 70.00 73 GLU A O 1
ATOM 529 N N . GLU A 1 74 ? -15.774 -0.028 23.468 1.00 71.25 74 GLU A N 1
ATOM 530 C CA . GLU A 1 74 ? -15.559 -0.385 22.055 1.00 71.25 74 GLU A CA 1
ATOM 531 C C . GLU A 1 74 ? -14.176 -1.003 21.762 1.00 71.25 74 GLU A C 1
ATOM 533 O O . GLU A 1 74 ? -13.796 -1.160 20.597 1.00 71.25 74 GLU A O 1
ATOM 538 N N . LEU A 1 75 ? -13.398 -1.355 22.793 1.00 71.25 75 LEU A N 1
ATOM 539 C CA . LEU A 1 75 ? -12.018 -1.839 22.651 1.00 71.25 75 LEU A CA 1
ATOM 540 C C . LEU A 1 75 ? -11.894 -3.021 21.676 1.00 71.25 75 LEU A C 1
ATOM 542 O O . LEU A 1 75 ? -11.028 -3.012 20.798 1.00 71.25 75 LEU A O 1
ATOM 546 N N . ASP A 1 76 ? -12.794 -3.996 21.775 1.00 70.62 76 ASP A N 1
ATOM 547 C CA . ASP A 1 76 ? -12.786 -5.183 20.916 1.00 70.62 76 ASP A CA 1
ATOM 548 C C . ASP A 1 76 ? -13.122 -4.852 19.456 1.00 70.62 76 ASP A C 1
ATOM 550 O O . ASP A 1 76 ? -12.502 -5.379 18.528 1.00 70.62 76 ASP A O 1
ATOM 554 N N . ALA A 1 77 ? -14.057 -3.925 19.228 1.00 75.75 77 ALA A N 1
ATOM 555 C CA .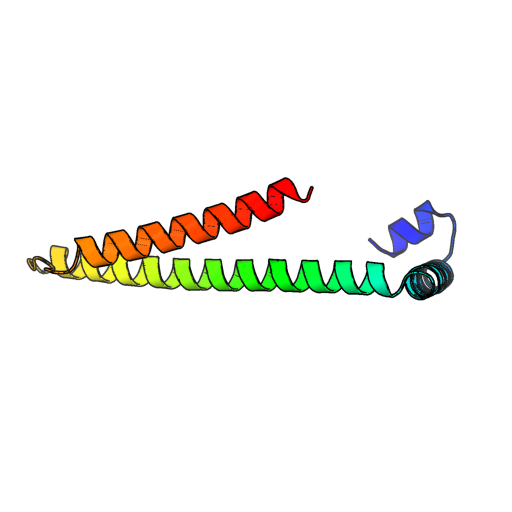 ALA A 1 77 ? -14.409 -3.463 17.887 1.00 75.75 77 ALA A CA 1
ATOM 556 C C . ALA A 1 77 ? -13.240 -2.713 17.232 1.00 75.75 77 ALA A C 1
ATOM 558 O O . ALA A 1 77 ? -12.934 -2.918 16.050 1.00 75.75 77 ALA A O 1
ATOM 559 N N . VAL A 1 78 ? -12.541 -1.888 18.015 1.00 71.25 78 VAL A N 1
ATOM 560 C CA . VAL A 1 78 ? -11.336 -1.185 17.581 1.00 71.25 78 VAL A CA 1
ATOM 561 C C . VAL A 1 78 ? -10.216 -2.174 17.255 1.00 71.25 78 VAL A C 1
ATOM 563 O O . VAL A 1 78 ? -9.634 -2.084 16.173 1.00 71.25 78 VAL A O 1
ATOM 566 N N . LEU A 1 79 ? -9.944 -3.148 18.125 1.00 71.88 79 LEU A N 1
ATOM 567 C CA . LEU A 1 79 ? -8.938 -4.189 17.890 1.00 71.88 79 LEU A CA 1
ATOM 568 C C . LEU A 1 79 ? -9.258 -5.027 16.644 1.00 71.88 79 LEU A C 1
ATOM 570 O O . LEU A 1 79 ? -8.364 -5.302 15.840 1.00 71.88 79 LEU A O 1
ATOM 574 N N . ALA A 1 80 ? -10.528 -5.370 16.417 1.00 77.62 80 ALA A N 1
ATOM 575 C CA . ALA A 1 80 ? -10.957 -6.074 15.212 1.00 77.62 80 ALA A CA 1
ATOM 576 C C . ALA A 1 80 ? -10.730 -5.238 13.939 1.00 77.62 80 ALA A C 1
ATOM 578 O O . ALA A 1 80 ? -10.266 -5.763 12.923 1.00 77.62 80 ALA A O 1
ATOM 579 N N . ALA A 1 81 ? -11.021 -3.934 13.979 1.00 72.94 81 ALA A N 1
ATOM 580 C CA . ALA A 1 81 ? -10.766 -3.030 12.860 1.00 72.94 81 ALA A CA 1
ATOM 581 C C . ALA A 1 81 ? -9.262 -2.876 12.575 1.00 72.94 81 ALA A C 1
ATOM 583 O O . ALA A 1 81 ? -8.852 -2.865 11.412 1.00 72.94 81 ALA A O 1
ATOM 584 N N . VAL A 1 82 ? -8.445 -2.813 13.630 1.00 71.94 82 VAL A N 1
ATOM 585 C CA . VAL A 1 82 ? -6.981 -2.809 13.541 1.00 71.94 82 VAL A CA 1
ATOM 586 C C . VAL A 1 82 ? -6.472 -4.090 12.889 1.00 71.94 82 VAL A C 1
ATOM 588 O O . VAL A 1 82 ? -5.682 -4.018 11.949 1.00 71.94 82 VAL A O 1
ATOM 591 N N . ARG A 1 83 ? -6.963 -5.254 13.322 1.00 73.31 83 ARG A N 1
ATOM 592 C CA . ARG A 1 83 ? -6.537 -6.543 12.771 1.00 73.31 83 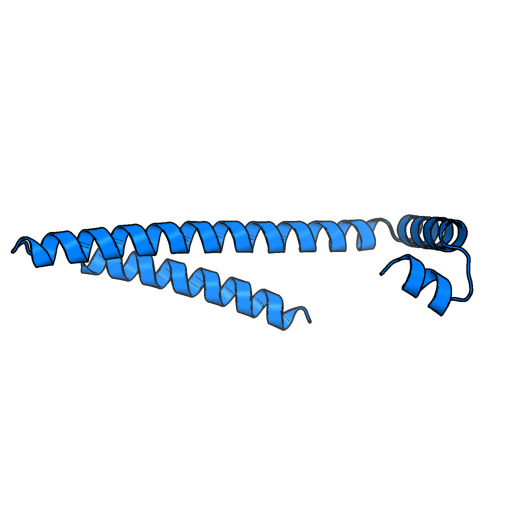ARG A CA 1
ATOM 593 C C . ARG A 1 83 ? -6.841 -6.662 11.280 1.00 73.31 83 ARG A C 1
ATOM 595 O O . ARG A 1 83 ? -5.937 -6.953 10.509 1.00 73.31 83 ARG A O 1
ATOM 602 N N . ARG A 1 84 ? -8.051 -6.282 10.850 1.00 76.75 84 ARG A N 1
ATOM 603 C CA . ARG A 1 84 ? -8.410 -6.241 9.418 1.00 76.75 84 ARG A CA 1
ATOM 604 C C . ARG A 1 84 ? -7.521 -5.302 8.603 1.00 76.75 84 ARG A C 1
ATOM 606 O O . ARG A 1 84 ? -7.269 -5.559 7.428 1.00 76.75 84 ARG A O 1
ATOM 613 N N . ALA A 1 85 ? -7.096 -4.185 9.191 1.00 69.75 85 ALA A N 1
ATOM 614 C CA . ALA A 1 85 ? -6.184 -3.263 8.527 1.00 69.75 85 ALA A CA 1
ATOM 615 C C . ALA A 1 85 ? -4.799 -3.895 8.327 1.00 69.75 85 ALA A C 1
ATOM 617 O O . ALA A 1 85 ? -4.245 -3.771 7.238 1.00 69.75 85 ALA A O 1
ATOM 618 N N . VAL A 1 86 ? -4.277 -4.596 9.340 1.00 71.00 86 VAL A N 1
ATOM 619 C CA . VAL A 1 86 ? -3.014 -5.347 9.255 1.00 71.00 86 VAL A CA 1
ATOM 620 C C . VAL A 1 86 ? -3.109 -6.463 8.214 1.00 71.00 86 VAL A C 1
ATOM 622 O O . VAL A 1 86 ? -2.249 -6.531 7.340 1.00 71.00 86 VAL A O 1
ATOM 625 N N . ASP A 1 87 ? -4.185 -7.254 8.228 1.00 75.94 87 ASP A N 1
ATOM 626 C CA . ASP A 1 87 ? -4.389 -8.353 7.274 1.00 75.94 87 ASP A CA 1
ATOM 627 C C . ASP A 1 87 ? -4.397 -7.851 5.817 1.00 75.94 87 ASP A C 1
AT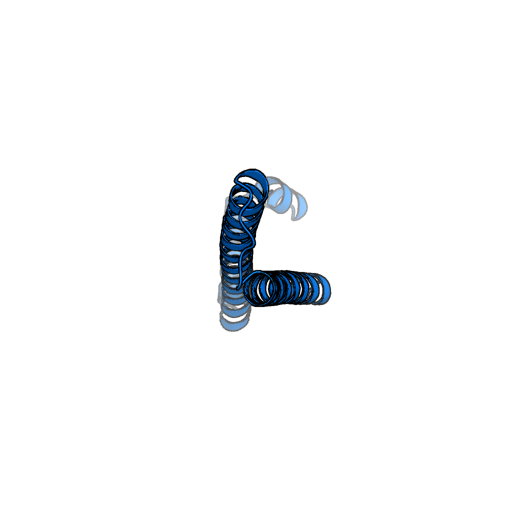OM 629 O O . ASP A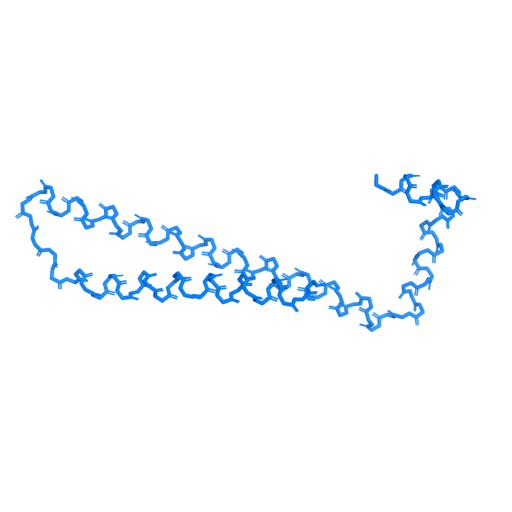 1 87 ? -3.804 -8.470 4.936 1.00 75.94 87 ASP A O 1
ATOM 633 N N . ARG A 1 88 ? -5.000 -6.680 5.553 1.00 74.62 88 ARG A N 1
ATOM 634 C CA . ARG A 1 88 ? -4.961 -6.040 4.225 1.00 74.62 88 ARG A CA 1
ATOM 635 C C . ARG A 1 88 ? -3.559 -5.613 3.803 1.00 74.62 88 ARG A C 1
ATOM 637 O O . ARG A 1 88 ? -3.205 -5.787 2.643 1.00 74.62 88 ARG A O 1
ATOM 644 N N . VAL A 1 89 ? -2.777 -5.043 4.721 1.00 71.25 89 VAL A N 1
ATOM 645 C CA . VAL A 1 89 ? -1.383 -4.662 4.434 1.00 71.25 89 VAL A CA 1
ATOM 646 C C . VAL A 1 89 ? -0.555 -5.905 4.110 1.00 71.25 89 VAL A C 1
ATOM 648 O O . VAL A 1 89 ? 0.248 -5.887 3.177 1.00 71.25 89 VAL A O 1
ATOM 651 N N . GLN A 1 90 ? -0.769 -6.986 4.857 1.00 68.12 90 GLN A N 1
ATOM 652 C CA . GLN A 1 90 ? -0.067 -8.245 4.660 1.00 68.12 90 GLN A CA 1
ATOM 653 C C . GLN A 1 90 ? -0.423 -8.870 3.304 1.00 68.12 90 GLN A C 1
ATOM 655 O O . GLN A 1 90 ? 0.478 -9.151 2.525 1.00 68.12 90 GLN A O 1
ATOM 660 N N . ALA A 1 91 ? -1.711 -8.919 2.945 1.00 73.75 91 ALA A N 1
ATOM 661 C CA . ALA A 1 91 ? -2.157 -9.384 1.630 1.00 73.75 91 ALA A CA 1
ATOM 662 C C . ALA A 1 91 ? -1.582 -8.554 0.465 1.00 73.75 91 ALA A C 1
ATOM 664 O O . ALA A 1 91 ? -1.169 -9.116 -0.547 1.00 73.75 91 ALA A O 1
ATOM 665 N N . ALA A 1 92 ? -1.514 -7.226 0.608 1.00 71.06 92 ALA A N 1
ATOM 666 C CA . ALA A 1 92 ? -0.891 -6.363 -0.396 1.00 71.06 92 ALA A CA 1
ATOM 667 C C . ALA A 1 92 ? 0.622 -6.625 -0.526 1.00 71.06 92 ALA A C 1
ATOM 669 O O . ALA A 1 92 ? 1.160 -6.607 -1.630 1.00 71.06 92 ALA A O 1
ATOM 670 N N . THR A 1 93 ? 1.303 -6.910 0.588 1.00 66.75 93 THR A N 1
ATOM 671 C CA . THR A 1 93 ? 2.731 -7.268 0.600 1.00 66.75 93 THR A CA 1
ATOM 672 C C . THR A 1 93 ? 2.971 -8.634 -0.047 1.00 66.75 93 THR A C 1
ATOM 674 O O . THR A 1 93 ? 3.868 -8.759 -0.877 1.00 66.75 93 THR A O 1
ATOM 677 N N . ASP A 1 94 ? 2.143 -9.633 0.263 1.00 71.69 94 ASP A N 1
ATOM 678 C CA . ASP A 1 94 ? 2.224 -10.977 -0.320 1.00 71.69 94 ASP A CA 1
ATOM 679 C C . ASP A 1 94 ? 1.985 -10.943 -1.835 1.00 71.69 94 ASP A C 1
ATOM 681 O O . ASP A 1 94 ? 2.697 -11.590 -2.600 1.00 71.69 94 ASP A O 1
ATOM 685 N N . HIS A 1 95 ? 1.025 -10.134 -2.293 1.00 69.19 95 HIS A N 1
ATOM 686 C CA . HIS A 1 95 ? 0.782 -9.930 -3.720 1.00 69.19 95 HIS A CA 1
ATOM 687 C C . HIS A 1 95 ? 1.995 -9.314 -4.430 1.00 69.19 95 HIS A C 1
ATOM 689 O O . HIS A 1 95 ? 2.278 -9.651 -5.575 1.00 69.19 95 HIS A O 1
ATOM 695 N N . LEU A 1 96 ? 2.732 -8.439 -3.744 1.00 63.22 96 LEU A N 1
ATOM 696 C CA . LEU A 1 96 ? 3.930 -7.790 -4.272 1.00 63.22 96 LEU A CA 1
ATOM 697 C C . LEU A 1 96 ? 5.125 -8.758 -4.336 1.00 63.22 96 LEU A C 1
ATOM 699 O O . LEU A 1 96 ? 5.882 -8.722 -5.301 1.00 63.22 96 LEU A O 1
ATOM 703 N N . LEU A 1 97 ? 5.260 -9.655 -3.352 1.00 66.44 97 LEU A N 1
ATOM 704 C CA . LEU A 1 97 ? 6.291 -10.703 -3.323 1.00 66.44 97 LEU A CA 1
ATOM 705 C C . LEU A 1 97 ? 6.027 -11.839 -4.323 1.00 66.44 97 LEU A C 1
ATOM 707 O O . LEU A 1 97 ? 6.968 -12.434 -4.831 1.00 66.44 97 LEU A O 1
ATOM 711 N N . ASN A 1 98 ? 4.763 -12.133 -4.634 1.00 66.50 98 ASN A N 1
ATOM 712 C CA . ASN A 1 98 ? 4.396 -13.173 -5.603 1.00 66.50 98 ASN A CA 1
ATOM 713 C C . ASN A 1 98 ? 4.469 -12.700 -7.069 1.00 66.50 98 ASN A C 1
ATOM 715 O O . ASN A 1 98 ? 4.257 -13.501 -7.977 1.00 66.50 98 ASN A O 1
ATOM 719 N N . GLN A 1 99 ? 4.729 -11.409 -7.307 1.00 52.97 99 GLN A N 1
ATOM 720 C CA . GLN A 1 99 ? 4.926 -10.828 -8.642 1.00 52.97 99 GLN A CA 1
ATOM 721 C C . GLN A 1 99 ? 6.407 -10.686 -9.046 1.00 52.97 99 GLN A C 1
ATOM 723 O O . GLN A 1 99 ? 6.677 -10.241 -10.163 1.00 52.97 99 GLN A O 1
ATOM 728 N N . THR A 1 100 ? 7.351 -11.048 -8.168 1.00 43.19 100 THR A N 1
ATOM 729 C CA . THR A 1 100 ? 8.803 -11.095 -8.445 1.00 43.19 100 THR A CA 1
ATOM 730 C C . THR A 1 100 ? 9.278 -12.511 -8.712 1.00 43.19 100 THR A C 1
ATOM 732 O O . THR A 1 100 ? 10.094 -12.682 -9.644 1.00 43.19 100 THR A O 1
#

Radius of gyration: 23.05 Å; chains: 1; bounding box: 44×23×65 Å